Protein AF-A0A950F8H6-F1 (afdb_monomer)

Sequence (104 aa):
LALIARLRLARVEIAEGKPDAALATLGNAPPGAFAGRFSEVRGDAYYAKGDRAAALREYRSAQAAGADPDSQLLTLKIADLAADASAGAAAAPAAPAAAAKSGG

Mean predicted aligned error: 9.45 Å

Solvent-accessible surface area (backbone atoms only — not comparable to full-atom values): 5939 Å² total; per-residue (Å²): 113,71,68,60,52,36,55,54,48,23,53,50,29,38,75,72,73,33,27,69,58,18,46,62,61,53,56,95,72,58,84,68,98,48,36,8,60,52,24,38,55,46,10,53,20,28,44,75,72,66,37,52,69,58,12,41,53,26,35,52,49,8,59,75,54,64,44,68,93,59,48,63,61,53,48,49,56,41,51,54,45,50,50,53,54,51,53,57,64,71,64,64,79,92,77,89,87,79,91,87,83,85,87,135

pLDDT: mean 82.75, std 18.36, range [40.0, 98.25]

Secondary structure (DSSP, 8-state):
-HHHHHHHHHHHHHHTT-HHHHHHHH-S---STTHHHHHHHHHHHHHHTT-HHHHHHHHHHHHHTT--STHHHHHHHHHHHHHHHHHHHHTS------------

Foldseek 3Di:
DLLVVLLVVLVVCLVVLNLVVSCVSLDDDDDDPCQLSSLQSNLSSCVSVVNLVSSLVSLVSSVVSPHPDCVVVSVVSNVVSVVVVVVVVVPDDDDDDDDDDDDD

Structure (mmCIF, N/CA/C/O backbone):
data_AF-A0A950F8H6-F1
#
_entry.id   AF-A0A950F8H6-F1
#
loop_
_atom_site.group_PDB
_atom_site.id
_atom_site.type_symbol
_atom_site.label_atom_id
_atom_site.label_alt_id
_atom_site.label_comp_id
_atom_site.label_asym_id
_atom_site.label_entity_id
_atom_site.label_seq_id
_atom_site.pdbx_PDB_ins_code
_atom_site.Cartn_x
_atom_site.Cartn_y
_atom_site.Cartn_z
_atom_site.occupancy
_atom_site.B_iso_or_equiv
_atom_site.auth_seq_id
_atom_site.auth_comp_id
_atom_site.auth_asym_id
_atom_site.auth_atom_id
_atom_site.pdbx_PDB_model_num
ATOM 1 N N . LEU A 1 1 ? 15.768 -6.313 -12.925 1.00 63.62 1 LEU A N 1
ATOM 2 C CA . LEU A 1 1 ? 15.343 -4.902 -13.129 1.00 63.62 1 LEU A CA 1
ATOM 3 C C . LEU A 1 1 ? 13.819 -4.734 -13.225 1.00 63.62 1 LEU A C 1
ATOM 5 O O . LEU A 1 1 ? 13.302 -3.831 -12.580 1.00 63.62 1 LEU A O 1
ATOM 9 N N . ALA A 1 2 ? 13.086 -5.612 -13.925 1.00 84.56 2 ALA A N 1
ATOM 10 C CA . ALA A 1 2 ? 11.628 -5.493 -14.106 1.00 84.56 2 ALA A CA 1
ATOM 11 C C . ALA A 1 2 ? 10.798 -5.352 -12.805 1.00 84.56 2 ALA A C 1
ATOM 13 O O . ALA A 1 2 ? 9.845 -4.583 -12.774 1.00 84.56 2 ALA A O 1
ATOM 14 N N . LEU A 1 3 ? 11.171 -6.028 -11.711 1.00 88.94 3 LEU A N 1
ATOM 15 C CA . LEU A 1 3 ? 10.428 -5.963 -10.439 1.00 88.94 3 LEU A CA 1
ATOM 16 C C . LEU A 1 3 ? 10.513 -4.592 -9.747 1.00 88.94 3 LEU A C 1
ATOM 18 O O . LEU A 1 3 ? 9.526 -4.115 -9.197 1.00 88.94 3 LEU A O 1
ATOM 22 N N . ILE A 1 4 ? 11.672 -3.929 -9.813 1.00 89.44 4 ILE A N 1
ATOM 23 C CA . ILE A 1 4 ? 11.849 -2.577 -9.257 1.00 89.44 4 ILE A CA 1
ATOM 24 C C . ILE A 1 4 ? 11.055 -1.563 -10.084 1.00 89.44 4 ILE A C 1
ATOM 26 O O . ILE A 1 4 ? 10.437 -0.665 -9.519 1.00 89.44 4 ILE A O 1
ATOM 30 N N . ALA A 1 5 ? 11.046 -1.719 -11.412 1.00 92.56 5 ALA A N 1
ATOM 31 C CA . ALA A 1 5 ? 10.252 -0.871 -12.296 1.00 92.56 5 ALA A CA 1
ATOM 32 C C . ALA A 1 5 ? 8.751 -0.984 -11.985 1.00 92.56 5 ALA A C 1
ATOM 34 O O . ALA A 1 5 ? 8.091 0.041 -11.858 1.00 92.56 5 ALA A O 1
ATOM 35 N N . ARG A 1 6 ? 8.238 -2.202 -11.755 1.00 92.81 6 ARG A N 1
ATOM 36 C CA . ARG A 1 6 ? 6.842 -2.424 -11.336 1.00 92.81 6 ARG A CA 1
ATOM 37 C C . ARG A 1 6 ? 6.512 -1.766 -9.997 1.00 92.81 6 ARG A C 1
ATOM 39 O O . ARG A 1 6 ? 5.498 -1.091 -9.905 1.00 92.81 6 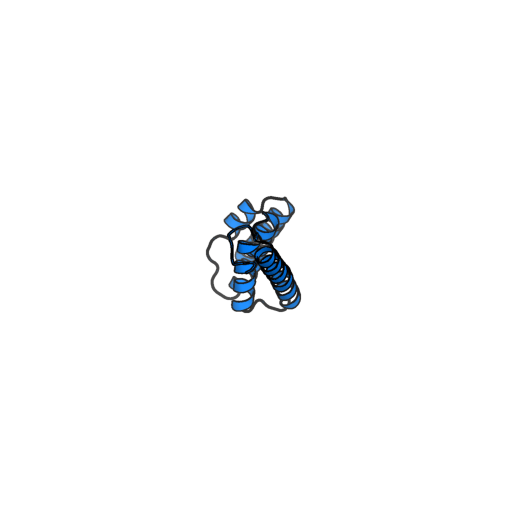ARG A O 1
ATOM 46 N N . LEU A 1 7 ? 7.379 -1.893 -8.986 1.00 93.38 7 LEU A N 1
ATOM 47 C CA . LEU A 1 7 ? 7.182 -1.218 -7.693 1.00 93.38 7 LEU A CA 1
ATOM 48 C C . LEU A 1 7 ? 7.114 0.304 -7.835 1.00 93.38 7 LEU A C 1
ATOM 50 O O . LEU A 1 7 ? 6.277 0.953 -7.215 1.00 93.38 7 LEU A O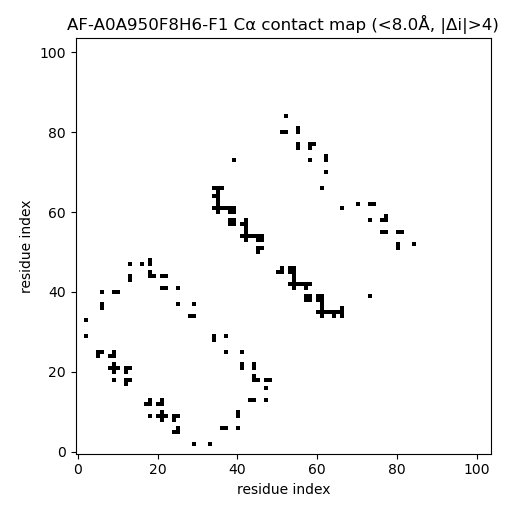 1
ATOM 54 N N . ARG A 1 8 ? 8.013 0.882 -8.638 1.00 95.06 8 ARG A N 1
ATOM 55 C CA . ARG A 1 8 ? 8.041 2.329 -8.874 1.00 95.06 8 ARG A CA 1
ATOM 56 C C . ARG A 1 8 ? 6.805 2.792 -9.637 1.00 95.06 8 ARG A C 1
ATOM 58 O O . ARG A 1 8 ? 6.218 3.788 -9.237 1.00 95.06 8 ARG A O 1
ATOM 65 N N . LEU A 1 9 ? 6.398 2.055 -10.671 1.00 96.69 9 LEU A N 1
ATOM 66 C CA . LEU A 1 9 ? 5.185 2.350 -11.431 1.00 96.69 9 LEU A CA 1
ATOM 67 C C . LEU A 1 9 ? 3.945 2.310 -10.532 1.00 96.69 9 LEU A C 1
ATOM 69 O O . LEU A 1 9 ? 3.218 3.291 -10.485 1.00 96.69 9 LEU A O 1
ATOM 73 N N . ALA A 1 10 ? 3.779 1.258 -9.730 1.00 96.69 10 ALA A N 1
ATOM 74 C CA . ALA A 1 10 ? 2.651 1.143 -8.808 1.00 96.69 10 ALA A CA 1
ATOM 75 C C . ALA A 1 10 ? 2.585 2.303 -7.798 1.00 96.69 10 ALA A C 1
ATOM 77 O O . ALA A 1 10 ? 1.512 2.825 -7.517 1.00 96.69 10 ALA A O 1
ATOM 78 N N . ARG A 1 11 ? 3.731 2.766 -7.281 1.00 96.62 11 ARG A N 1
ATOM 79 C CA . ARG A 1 11 ? 3.779 3.944 -6.394 1.00 96.62 11 ARG A CA 1
ATOM 80 C C . ARG A 1 11 ? 3.372 5.236 -7.104 1.00 96.62 11 ARG A C 1
ATOM 82 O O . ARG A 1 11 ? 2.698 6.062 -6.496 1.00 96.62 11 ARG A O 1
ATOM 89 N N . VAL A 1 12 ? 3.758 5.407 -8.371 1.00 98.19 12 VAL A N 1
ATOM 90 C CA . VAL A 1 12 ? 3.313 6.544 -9.194 1.00 98.19 12 VAL A CA 1
ATOM 91 C C . VAL A 1 12 ? 1.808 6.463 -9.437 1.00 98.19 12 VAL A C 1
ATOM 93 O O . VAL A 1 12 ? 1.112 7.443 -9.214 1.00 98.19 12 VAL A O 1
ATOM 96 N N . GLU A 1 13 ? 1.288 5.291 -9.797 1.00 98.25 13 GLU A N 1
ATOM 97 C CA . GLU A 1 13 ? -0.148 5.076 -10.003 1.00 98.25 13 GLU A CA 1
ATOM 98 C C . GLU A 1 13 ? -0.958 5.396 -8.736 1.00 98.25 13 GLU A C 1
ATOM 100 O O . GLU A 1 13 ? -1.992 6.052 -8.825 1.00 98.25 13 GLU A O 1
ATOM 105 N N . ILE A 1 14 ? -0.468 5.032 -7.545 1.00 98.25 14 ILE A N 1
ATOM 106 C CA . ILE A 1 14 ? -1.089 5.429 -6.267 1.00 98.25 14 ILE A CA 1
ATOM 107 C C . ILE A 1 14 ? -1.087 6.954 -6.103 1.00 98.25 14 ILE A C 1
ATOM 109 O O . ILE A 1 14 ? -2.124 7.529 -5.774 1.00 98.25 14 ILE A O 1
ATOM 113 N N . ALA A 1 15 ? 0.047 7.616 -6.350 1.00 97.25 15 ALA A N 1
ATOM 114 C CA . ALA A 1 15 ? 0.163 9.071 -6.236 1.00 97.25 15 ALA A CA 1
ATOM 115 C C . ALA A 1 15 ? -0.730 9.825 -7.242 1.00 97.25 15 ALA A C 1
ATOM 117 O O . ALA A 1 15 ? -1.199 10.921 -6.949 1.00 97.25 15 ALA A O 1
ATOM 118 N N . GLU A 1 16 ? -1.012 9.223 -8.399 1.00 98.00 16 GLU A N 1
ATOM 119 C CA . GLU A 1 16 ? -1.962 9.728 -9.398 1.00 98.00 16 GLU A CA 1
ATOM 120 C C . GLU A 1 16 ? -3.436 9.449 -9.050 1.00 98.00 16 GLU A C 1
ATOM 122 O O . GLU A 1 16 ? -4.325 9.773 -9.838 1.00 98.00 16 GLU A O 1
ATOM 127 N N . GLY A 1 17 ? -3.723 8.822 -7.904 1.00 97.44 17 GLY A N 1
ATOM 128 C CA . GLY A 1 17 ? -5.084 8.448 -7.516 1.00 97.44 17 GLY A CA 1
ATOM 129 C C . GLY A 1 17 ? -5.633 7.241 -8.284 1.00 97.44 17 GLY A C 1
ATOM 130 O O . GLY A 1 17 ? -6.847 7.085 -8.393 1.00 97.44 17 GLY A O 1
ATOM 131 N N . LYS A 1 18 ? -4.756 6.371 -8.807 1.00 98.19 18 LYS A N 1
ATOM 132 C CA . LYS A 1 18 ? -5.090 5.153 -9.570 1.00 98.19 18 LYS A CA 1
ATOM 133 C C . LYS A 1 18 ? -4.688 3.870 -8.818 1.00 98.19 18 LYS A C 1
ATOM 135 O O . LYS A 1 18 ? -3.922 3.056 -9.340 1.00 98.19 18 LYS A O 1
ATOM 140 N N . PRO A 1 19 ? -5.195 3.628 -7.598 1.00 97.44 19 PRO A N 1
ATOM 141 C CA . PRO A 1 19 ? -4.787 2.469 -6.806 1.00 97.44 19 PRO A CA 1
ATOM 142 C C . PRO A 1 19 ? -5.180 1.121 -7.434 1.00 97.44 19 PRO A C 1
ATOM 144 O O . PRO A 1 19 ? -4.471 0.138 -7.249 1.00 97.44 19 PRO A O 1
ATOM 147 N N . ASP A 1 20 ? -6.260 1.053 -8.218 1.00 97.44 20 ASP A N 1
ATOM 148 C CA . ASP A 1 20 ? -6.628 -0.174 -8.940 1.00 97.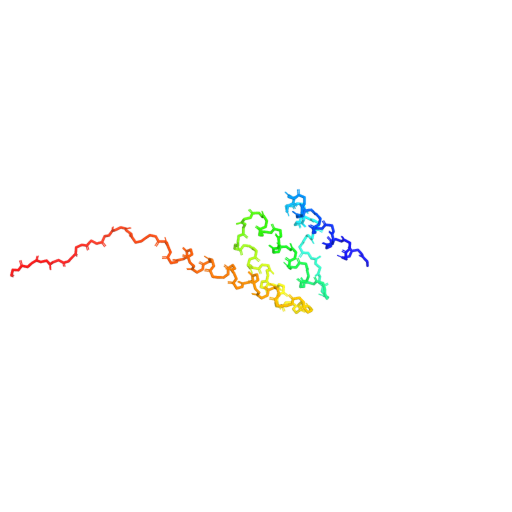44 20 ASP A CA 1
ATOM 149 C C . ASP A 1 20 ? -5.623 -0.531 -10.042 1.00 97.44 20 ASP A C 1
ATOM 151 O O . ASP A 1 20 ? -5.289 -1.704 -10.220 1.00 97.44 20 ASP A O 1
ATOM 155 N N . ALA A 1 21 ? -5.084 0.479 -10.735 1.00 97.25 21 ALA A N 1
ATOM 156 C CA . ALA A 1 21 ? -4.005 0.283 -11.700 1.00 97.25 21 ALA A CA 1
ATOM 157 C C . ALA A 1 21 ? -2.735 -0.210 -10.994 1.00 97.25 21 ALA A C 1
ATOM 159 O O . ALA A 1 21 ? -2.146 -1.196 -11.428 1.00 97.25 21 ALA A O 1
ATOM 160 N N . ALA A 1 22 ? -2.401 0.372 -9.836 1.00 97.12 22 ALA A N 1
ATOM 161 C CA . ALA A 1 22 ? -1.278 -0.077 -9.014 1.00 97.12 22 ALA A CA 1
ATOM 162 C C . ALA A 1 22 ? -1.397 -1.554 -8.607 1.00 97.12 22 ALA A C 1
ATOM 164 O O . ALA A 1 22 ? -0.435 -2.317 -8.724 1.00 97.12 22 ALA A O 1
ATOM 165 N N . LEU A 1 23 ? -2.585 -1.991 -8.175 1.00 96.25 23 LEU A N 1
ATOM 166 C CA . LEU A 1 23 ? -2.842 -3.395 -7.840 1.00 96.25 23 LEU A CA 1
ATOM 167 C C . LEU A 1 23 ? -2.677 -4.311 -9.063 1.00 96.25 23 LEU A C 1
ATOM 169 O O . LEU A 1 23 ? -2.061 -5.373 -8.948 1.00 96.25 23 LEU A O 1
ATOM 173 N N . ALA A 1 24 ? -3.162 -3.892 -10.235 1.00 96.06 24 ALA A N 1
ATOM 174 C CA . ALA A 1 24 ? -2.990 -4.637 -11.482 1.00 96.06 24 ALA A CA 1
ATOM 175 C C . ALA A 1 24 ? -1.513 -4.723 -11.915 1.00 96.06 24 ALA A C 1
ATOM 177 O O . ALA A 1 24 ? -1.045 -5.798 -12.296 1.00 96.06 24 ALA A O 1
ATOM 178 N N . THR A 1 25 ? -0.760 -3.626 -11.791 1.00 94.19 25 THR A N 1
ATOM 179 C CA . THR A 1 25 ? 0.680 -3.543 -12.081 1.00 94.19 25 THR A CA 1
ATOM 180 C C . THR A 1 25 ? 1.504 -4.484 -11.199 1.00 94.19 25 THR A C 1
ATOM 182 O O . THR A 1 25 ? 2.475 -5.094 -11.666 1.00 94.19 25 THR A O 1
ATOM 185 N N . LEU A 1 26 ? 1.135 -4.618 -9.921 1.00 92.31 26 LEU A N 1
ATOM 186 C CA . LEU A 1 26 ? 1.816 -5.505 -8.974 1.00 92.31 26 LEU A CA 1
ATOM 187 C C . LEU A 1 26 ? 1.409 -6.974 -9.148 1.00 92.31 26 LEU A C 1
ATOM 189 O O . LEU A 1 26 ? 2.260 -7.858 -9.017 1.00 92.31 26 LEU A O 1
ATOM 193 N N . GLY A 1 27 ? 0.139 -7.231 -9.466 1.00 87.56 27 GLY A N 1
ATOM 194 C CA . GLY A 1 27 ? -0.415 -8.572 -9.628 1.00 87.56 27 GLY A CA 1
ATOM 195 C C . GLY A 1 27 ? -0.301 -9.451 -8.372 1.00 87.56 27 GLY A C 1
ATOM 196 O O . GLY A 1 27 ? -0.009 -8.998 -7.260 1.00 87.56 27 GLY A O 1
ATOM 197 N N . ASN A 1 28 ? -0.533 -10.755 -8.553 1.00 75.69 28 ASN A N 1
ATOM 198 C CA . ASN A 1 28 ? -0.581 -11.716 -7.444 1.00 75.69 28 ASN A CA 1
ATOM 199 C C . ASN A 1 28 ? 0.785 -12.313 -7.055 1.00 75.69 28 ASN A C 1
ATOM 201 O O . ASN A 1 28 ? 0.892 -12.856 -5.958 1.00 75.69 28 ASN A O 1
ATOM 205 N N . ALA A 1 29 ? 1.826 -12.217 -7.893 1.00 63.66 29 ALA A N 1
ATOM 206 C CA . ALA A 1 29 ? 3.098 -12.900 -7.635 1.00 63.66 29 ALA A CA 1
ATOM 207 C C . ALA A 1 29 ? 4.341 -12.042 -7.917 1.00 63.66 29 ALA A C 1
ATOM 209 O O . ALA A 1 29 ? 4.659 -11.732 -9.069 1.00 63.66 29 ALA A O 1
ATOM 210 N N . PRO A 1 30 ? 5.127 -11.789 -6.862 1.00 62.78 30 PRO A N 1
ATOM 211 C CA . PRO A 1 30 ? 6.567 -12.006 -6.958 1.00 62.78 30 PRO A CA 1
ATOM 212 C C . PRO A 1 30 ? 7.098 -12.779 -5.743 1.00 62.78 30 PRO A C 1
ATOM 214 O O . PRO A 1 30 ? 7.135 -12.248 -4.631 1.00 62.78 30 PRO A O 1
ATOM 217 N N . PRO A 1 31 ? 7.558 -14.021 -5.939 1.00 68.81 31 PRO A N 1
ATOM 218 C CA . PRO A 1 31 ? 8.286 -14.748 -4.910 1.00 68.81 31 PRO A CA 1
ATOM 219 C C . PRO A 1 31 ? 9.744 -14.264 -4.792 1.00 68.81 31 PRO A C 1
ATOM 221 O O . PRO A 1 31 ? 10.304 -13.659 -5.711 1.00 68.81 31 PRO A O 1
ATOM 224 N N . GLY A 1 32 ? 10.364 -14.553 -3.644 1.00 80.69 32 GLY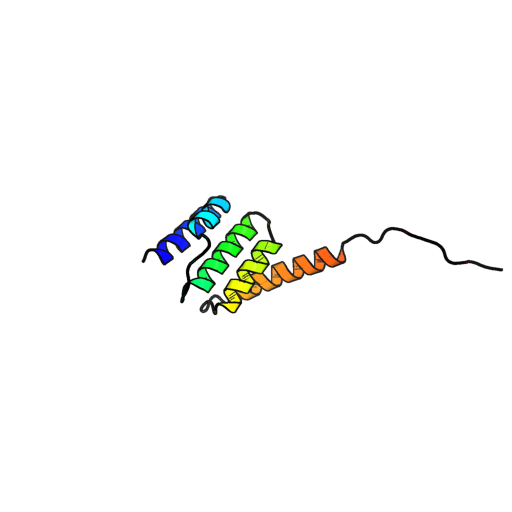 A N 1
ATOM 225 C CA . GLY A 1 32 ? 11.749 -14.199 -3.314 1.00 80.69 32 GLY A CA 1
ATOM 226 C C . GLY A 1 32 ? 11.871 -12.891 -2.525 1.00 80.69 32 GLY A C 1
ATOM 227 O O . GLY A 1 32 ? 10.935 -12.462 -1.856 1.00 80.69 32 GLY A O 1
ATOM 228 N N . ALA A 1 33 ? 13.022 -12.223 -2.630 1.00 84.62 33 ALA A N 1
ATOM 229 C CA . ALA A 1 33 ? 13.368 -11.038 -1.828 1.00 84.62 33 ALA A CA 1
ATOM 230 C C . ALA A 1 33 ? 12.456 -9.802 -2.031 1.00 84.62 33 ALA A C 1
ATOM 232 O O . ALA A 1 33 ? 12.602 -8.800 -1.337 1.00 84.62 33 ALA A O 1
ATOM 233 N N . PHE A 1 34 ? 11.527 -9.836 -2.994 1.00 87.88 34 PHE A N 1
ATOM 234 C CA . PHE A 1 34 ? 10.606 -8.731 -3.287 1.00 87.88 34 PHE A CA 1
ATOM 235 C C . PHE A 1 34 ? 9.214 -8.895 -2.672 1.00 87.88 34 PHE A C 1
ATOM 237 O O . PHE A 1 34 ? 8.449 -7.932 -2.709 1.00 87.88 34 PHE A O 1
ATOM 244 N N . ALA A 1 35 ? 8.893 -10.057 -2.092 1.00 88.44 35 ALA A N 1
ATOM 245 C CA . ALA A 1 35 ? 7.563 -10.337 -1.553 1.00 88.44 35 ALA A CA 1
ATOM 246 C C . ALA A 1 35 ? 7.110 -9.263 -0.549 1.00 88.44 35 ALA A C 1
ATOM 248 O O . ALA A 1 35 ? 6.029 -8.699 -0.702 1.00 88.44 35 ALA A O 1
ATOM 249 N N . GLY A 1 36 ? 7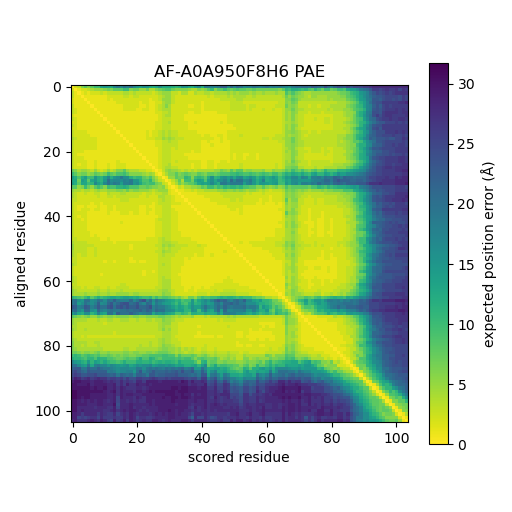.981 -8.891 0.397 1.00 90.50 36 GLY A N 1
ATOM 250 C CA . GLY A 1 36 ? 7.673 -7.862 1.392 1.00 90.50 36 GLY A CA 1
ATOM 251 C C . GLY A 1 36 ? 7.370 -6.492 0.782 1.00 90.50 36 GLY A C 1
ATOM 252 O O . GLY A 1 36 ? 6.350 -5.880 1.086 1.00 90.50 36 GLY A O 1
ATOM 253 N N . ARG A 1 37 ? 8.205 -6.046 -0.164 1.00 90.88 37 ARG A N 1
ATOM 254 C CA . ARG A 1 37 ? 8.038 -4.747 -0.837 1.00 90.88 37 ARG A CA 1
ATOM 255 C C . ARG A 1 37 ? 6.775 -4.686 -1.693 1.00 90.88 37 ARG A C 1
ATOM 257 O O . ARG A 1 37 ? 6.161 -3.631 -1.788 1.00 90.88 37 ARG A O 1
ATOM 264 N N . PHE A 1 38 ? 6.390 -5.790 -2.332 1.00 93.50 38 PHE A N 1
ATOM 265 C CA . PHE A 1 38 ? 5.146 -5.842 -3.103 1.00 93.50 38 PHE A CA 1
ATOM 266 C C . PHE A 1 38 ? 3.925 -5.790 -2.195 1.00 93.50 38 PHE A C 1
ATOM 268 O O . PHE A 1 38 ? 3.017 -5.010 -2.469 1.00 93.50 38 PHE A O 1
ATOM 275 N N . SER A 1 39 ? 3.920 -6.561 -1.108 1.00 93.31 39 SER A N 1
ATOM 276 C CA . SER A 1 39 ? 2.834 -6.510 -0.130 1.00 93.31 39 SER A CA 1
ATOM 277 C C . SER A 1 39 ? 2.701 -5.118 0.495 1.00 93.31 39 SER A C 1
ATOM 279 O O . SER A 1 39 ? 1.588 -4.631 0.644 1.00 93.31 39 SER A O 1
ATOM 281 N N . GLU A 1 40 ? 3.803 -4.414 0.771 1.00 93.62 40 GLU A N 1
ATOM 282 C CA . GLU A 1 40 ? 3.717 -3.045 1.290 1.00 93.62 40 GLU A CA 1
ATOM 283 C C . GLU A 1 40 ? 3.018 -2.099 0.303 1.00 93.62 40 GLU A C 1
ATOM 285 O O . GLU A 1 40 ? 2.058 -1.430 0.674 1.00 93.62 40 GLU A O 1
ATOM 290 N N . VAL A 1 41 ? 3.426 -2.090 -0.971 1.00 95.06 41 VAL A N 1
ATOM 291 C CA . VAL A 1 41 ? 2.812 -1.194 -1.968 1.00 95.06 41 VAL A CA 1
ATOM 292 C C . VAL A 1 41 ? 1.362 -1.593 -2.277 1.00 95.06 41 VAL A C 1
ATOM 294 O O . VAL A 1 41 ? 0.532 -0.724 -2.536 1.00 95.06 41 VAL A O 1
ATOM 297 N N . ARG A 1 42 ? 1.003 -2.885 -2.194 1.00 95.75 42 ARG A N 1
ATOM 298 C CA . ARG A 1 42 ? -0.412 -3.299 -2.245 1.00 95.75 42 ARG A CA 1
ATOM 299 C C . ARG A 1 42 ? -1.197 -2.741 -1.061 1.00 95.75 42 ARG A C 1
ATOM 301 O O . ARG A 1 42 ? -2.314 -2.270 -1.253 1.00 95.75 42 ARG A O 1
ATOM 308 N N . GLY A 1 43 ? -0.614 -2.757 0.136 1.00 95.75 43 GLY A N 1
ATOM 309 C CA . GLY A 1 43 ? -1.203 -2.126 1.314 1.00 95.75 43 GLY A CA 1
ATOM 310 C C . GLY A 1 43 ? -1.430 -0.627 1.117 1.00 95.75 43 GLY A C 1
ATOM 311 O O . GLY A 1 43 ? -2.529 -0.148 1.392 1.00 95.75 43 GLY A O 1
ATOM 312 N N . ASP A 1 44 ? -0.453 0.084 0.542 1.00 97.06 44 ASP A N 1
ATOM 313 C CA . ASP A 1 44 ? -0.571 1.512 0.215 1.00 97.06 44 ASP A CA 1
ATOM 314 C C . ASP A 1 44 ? -1.716 1.768 -0.785 1.00 97.06 44 ASP A C 1
ATOM 316 O O . ASP A 1 44 ? -2.503 2.701 -0.615 1.00 97.06 44 ASP A O 1
ATOM 320 N N . ALA A 1 45 ? -1.866 0.907 -1.799 1.00 97.88 45 ALA A N 1
ATOM 321 C CA . ALA A 1 45 ? -2.954 1.002 -2.769 1.00 97.88 45 ALA A CA 1
ATOM 322 C C . ALA A 1 45 ? -4.331 0.781 -2.122 1.00 97.88 45 ALA A C 1
ATOM 324 O O . ALA A 1 45 ? -5.248 1.573 -2.340 1.00 97.88 45 ALA A O 1
ATOM 325 N N . TYR A 1 46 ? -4.490 -0.252 -1.288 1.00 97.94 46 TYR A N 1
ATOM 326 C CA . TYR A 1 46 ? -5.742 -0.472 -0.554 1.00 97.94 46 TYR A CA 1
ATOM 327 C C . TYR A 1 46 ? -6.044 0.663 0.426 1.00 97.94 46 TYR A C 1
ATOM 329 O O . TYR A 1 46 ? -7.194 1.088 0.537 1.00 97.94 46 TYR A O 1
ATOM 337 N N . TYR A 1 47 ? -5.016 1.213 1.077 1.00 97.25 47 TYR A N 1
ATOM 338 C CA . TYR A 1 47 ? -5.165 2.373 1.945 1.00 97.25 47 TYR A CA 1
ATOM 339 C C . TYR A 1 47 ? -5.691 3.581 1.159 1.00 97.25 47 TYR A C 1
ATOM 341 O O . TYR A 1 47 ? -6.636 4.226 1.609 1.00 97.25 47 TYR A O 1
ATOM 349 N N . ALA A 1 48 ? -5.145 3.850 -0.030 1.00 97.00 48 ALA A N 1
ATOM 350 C CA . ALA A 1 48 ? -5.611 4.922 -0.911 1.00 97.00 48 ALA A CA 1
ATOM 351 C C . ALA A 1 48 ? -7.054 4.713 -1.413 1.00 97.00 48 ALA A C 1
ATOM 353 O O . ALA A 1 48 ? -7.769 5.686 -1.633 1.00 97.00 48 ALA A O 1
ATOM 354 N N . LYS A 1 49 ? -7.516 3.459 -1.532 1.00 95.75 49 LYS A N 1
ATOM 355 C CA . LYS A 1 49 ? -8.925 3.125 -1.826 1.00 95.75 49 LYS A CA 1
ATOM 356 C C . LYS A 1 49 ? -9.873 3.317 -0.639 1.00 95.75 49 LYS A C 1
ATOM 358 O O . LYS A 1 49 ? -11.082 3.213 -0.816 1.00 95.75 49 LYS A O 1
ATOM 363 N N . GLY A 1 50 ? -9.344 3.531 0.565 1.00 94.56 50 GLY A N 1
ATOM 364 C CA . GLY A 1 50 ? -10.122 3.527 1.805 1.00 94.56 50 GLY A CA 1
ATOM 365 C C . GLY A 1 50 ? -10.410 2.128 2.361 1.00 94.56 50 GLY A C 1
ATOM 366 O O . GLY A 1 50 ? -11.057 2.012 3.400 1.00 94.56 50 GLY A O 1
ATOM 367 N N . ASP A 1 51 ? -9.894 1.062 1.739 1.00 96.31 51 ASP A N 1
ATOM 368 C CA . ASP A 1 51 ? -10.034 -0.306 2.244 1.00 96.31 51 ASP A CA 1
ATOM 369 C C . ASP A 1 51 ? -8.983 -0.582 3.328 1.00 96.31 51 ASP A C 1
ATOM 371 O O . ASP A 1 51 ? -7.914 -1.160 3.100 1.00 96.31 51 ASP A O 1
ATOM 375 N N . ARG A 1 52 ? -9.291 -0.118 4.543 1.00 95.62 52 ARG A N 1
ATOM 376 C CA . ARG A 1 52 ? -8.413 -0.242 5.715 1.00 95.62 52 ARG A CA 1
ATOM 377 C C . ARG A 1 52 ? -8.126 -1.700 6.082 1.00 95.62 52 ARG A C 1
ATOM 379 O O . ARG A 1 52 ? -7.008 -2.025 6.480 1.00 95.62 52 ARG A O 1
ATOM 386 N N . ALA A 1 53 ? -9.106 -2.587 5.913 1.00 95.31 53 ALA A N 1
ATOM 387 C CA . ALA A 1 53 ? -8.969 -3.999 6.255 1.00 95.31 53 ALA A CA 1
ATOM 388 C C . ALA A 1 53 ? -8.030 -4.729 5.283 1.00 95.31 53 ALA A C 1
ATOM 390 O O . ALA A 1 53 ? -7.150 -5.483 5.716 1.00 95.31 53 ALA A O 1
ATOM 391 N N . ALA A 1 54 ? -8.172 -4.488 3.975 1.00 95.31 54 ALA A N 1
ATOM 392 C CA . ALA A 1 54 ? -7.258 -5.040 2.983 1.00 95.31 54 ALA A CA 1
ATOM 393 C C . ALA A 1 54 ? -5.846 -4.459 3.127 1.00 95.31 54 ALA A C 1
ATOM 395 O O . ALA A 1 54 ? -4.879 -5.220 3.074 1.00 95.31 54 ALA A O 1
ATOM 396 N N . ALA A 1 55 ? -5.724 -3.156 3.409 1.00 97.06 55 ALA A N 1
ATOM 397 C CA . ALA A 1 55 ? -4.437 -2.514 3.664 1.00 97.06 55 ALA A CA 1
ATOM 398 C C . ALA A 1 55 ? -3.689 -3.171 4.835 1.00 97.06 55 ALA A C 1
ATOM 400 O O . ALA A 1 55 ? -2.541 -3.590 4.687 1.00 97.06 55 ALA A O 1
ATOM 401 N N . LEU A 1 56 ? -4.366 -3.359 5.973 1.00 96.19 56 LEU A N 1
ATOM 402 C CA . LEU A 1 56 ? -3.789 -4.005 7.153 1.00 96.19 56 LEU A CA 1
ATOM 403 C C . LEU A 1 56 ? -3.325 -5.441 6.867 1.00 96.19 56 LEU A C 1
ATOM 405 O O . LEU A 1 56 ? -2.257 -5.854 7.326 1.00 96.19 56 LEU A O 1
ATOM 409 N N . ARG A 1 57 ? -4.108 -6.215 6.104 1.00 95.75 57 ARG A N 1
ATOM 410 C CA . ARG A 1 57 ? -3.728 -7.579 5.702 1.00 95.75 57 ARG A CA 1
ATOM 411 C C . ARG A 1 57 ? -2.445 -7.595 4.872 1.00 95.75 57 ARG A C 1
ATOM 413 O O . ARG A 1 57 ? -1.560 -8.405 5.149 1.00 95.75 57 ARG A O 1
ATOM 420 N N . GLU A 1 58 ? -2.335 -6.715 3.883 1.00 95.00 58 GLU A N 1
ATOM 421 C CA . GLU A 1 58 ? -1.153 -6.641 3.022 1.00 95.00 58 GLU A CA 1
ATOM 422 C C . GLU A 1 58 ? 0.083 -6.147 3.787 1.00 95.00 58 GLU A C 1
ATOM 424 O O . GLU A 1 58 ? 1.152 -6.740 3.660 1.00 95.00 58 GLU A O 1
ATOM 429 N N . TYR A 1 59 ? -0.049 -5.163 4.681 1.00 95.06 59 TYR A N 1
ATOM 430 C CA . TYR A 1 59 ? 1.075 -4.735 5.521 1.00 95.06 59 TYR A CA 1
ATOM 431 C C . TYR A 1 59 ? 1.572 -5.842 6.461 1.00 95.06 59 TYR A C 1
ATOM 433 O O . TYR A 1 59 ? 2.778 -6.027 6.617 1.00 95.06 59 TYR A O 1
ATOM 441 N N . ARG A 1 60 ? 0.672 -6.649 7.038 1.00 93.69 60 ARG A N 1
ATOM 442 C CA . ARG A 1 60 ? 1.071 -7.832 7.825 1.00 93.69 60 ARG A CA 1
ATOM 443 C C . ARG A 1 60 ? 1.782 -8.877 6.968 1.00 93.69 60 ARG A C 1
ATOM 445 O O . ARG A 1 60 ? 2.760 -9.469 7.418 1.00 93.69 60 ARG A O 1
ATOM 452 N N . SER A 1 61 ? 1.337 -9.077 5.725 1.00 91.94 61 SER A N 1
ATOM 453 C CA . SER A 1 61 ? 2.050 -9.925 4.762 1.00 91.94 61 SER A CA 1
ATOM 454 C C . SER A 1 61 ? 3.449 -9.378 4.459 1.00 91.94 61 SER A C 1
ATOM 456 O O . SER A 1 61 ? 4.401 -10.156 4.402 1.00 91.94 61 SER A O 1
ATOM 458 N N . ALA A 1 62 ? 3.593 -8.056 4.332 1.00 91.75 62 ALA A N 1
ATOM 459 C CA . ALA A 1 62 ? 4.883 -7.407 4.122 1.00 91.75 62 ALA A CA 1
ATOM 460 C C . ALA A 1 62 ? 5.845 -7.629 5.299 1.00 91.75 62 ALA A C 1
ATOM 462 O O . ALA A 1 62 ? 7.011 -7.967 5.089 1.00 91.75 62 ALA A O 1
ATOM 463 N N . GLN A 1 63 ? 5.335 -7.505 6.529 1.00 90.62 63 GLN A N 1
ATOM 464 C CA . GLN A 1 63 ? 6.097 -7.726 7.758 1.00 90.62 63 GLN A CA 1
ATOM 465 C C . GLN A 1 63 ? 6.549 -9.187 7.880 1.00 90.62 63 GLN A C 1
ATOM 467 O O . GLN A 1 63 ? 7.718 -9.450 8.153 1.00 90.62 63 GLN A O 1
ATOM 472 N N . ALA A 1 64 ? 5.651 -10.142 7.616 1.00 89.44 64 ALA A N 1
ATOM 473 C CA . ALA A 1 64 ? 5.960 -11.571 7.666 1.00 89.44 64 ALA A CA 1
ATOM 474 C C . ALA A 1 64 ? 6.996 -12.003 6.613 1.00 89.44 64 ALA A C 1
ATOM 476 O O . ALA A 1 64 ? 7.756 -12.941 6.841 1.00 89.44 64 ALA A O 1
ATOM 477 N N . ALA A 1 65 ? 7.050 -11.315 5.470 1.00 87.19 65 ALA A N 1
ATOM 478 C CA . ALA A 1 65 ? 8.013 -11.582 4.406 1.00 87.19 65 ALA A CA 1
ATOM 479 C C . ALA A 1 65 ? 9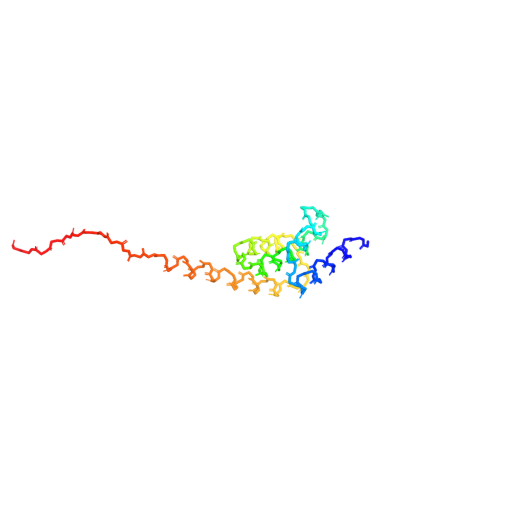.416 -10.995 4.668 1.00 87.19 65 ALA A C 1
ATOM 481 O O . ALA A 1 65 ? 10.287 -11.126 3.808 1.00 87.19 65 ALA A O 1
ATOM 482 N N . GLY A 1 66 ? 9.644 -10.351 5.820 1.00 73.94 66 GLY A N 1
ATOM 483 C CA . GLY A 1 66 ? 10.957 -9.836 6.208 1.00 73.94 66 GLY A CA 1
ATOM 484 C C . GLY A 1 66 ? 11.416 -8.638 5.376 1.00 73.94 66 GLY A C 1
ATOM 485 O O . GLY A 1 66 ? 12.578 -8.580 4.983 1.00 73.94 66 GLY A O 1
ATOM 486 N N . ALA A 1 67 ? 10.513 -7.702 5.063 1.00 62.28 67 ALA A N 1
ATOM 487 C CA . ALA A 1 67 ? 10.896 -6.461 4.391 1.00 62.28 67 ALA A CA 1
ATOM 488 C C . ALA A 1 67 ? 11.997 -5.703 5.184 1.00 62.28 67 ALA A C 1
ATOM 490 O O . ALA A 1 67 ? 11.823 -5.393 6.360 1.00 62.28 67 ALA A O 1
ATOM 491 N N . ASP A 1 68 ? 13.124 -5.451 4.504 1.00 66.12 68 ASP A N 1
ATOM 492 C CA . ASP A 1 68 ? 14.334 -4.677 4.881 1.00 66.12 68 ASP A CA 1
ATOM 493 C C . ASP A 1 68 ? 14.007 -3.217 5.370 1.00 66.12 68 ASP A C 1
ATOM 495 O O . ASP A 1 68 ? 12.863 -2.795 5.212 1.00 66.12 68 ASP A O 1
ATOM 499 N N . PRO A 1 69 ? 14.959 -2.415 5.918 1.00 51.62 69 PRO A N 1
ATOM 500 C CA . PRO A 1 69 ? 14.915 -1.459 7.061 1.00 51.62 69 PRO A CA 1
ATOM 501 C C . PRO A 1 69 ? 13.823 -0.377 7.182 1.00 51.62 69 PRO A C 1
ATOM 503 O O . PRO A 1 69 ? 13.820 0.344 8.178 1.00 51.62 69 PRO A O 1
ATOM 506 N N . ASP A 1 70 ? 12.853 -0.292 6.278 1.00 57.03 70 ASP A N 1
ATOM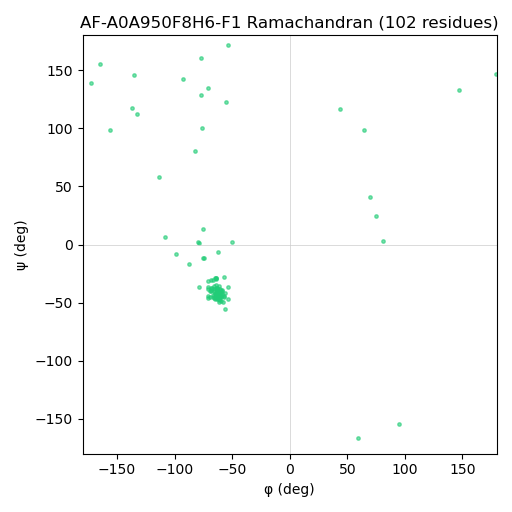 507 C CA . ASP A 1 70 ? 11.635 0.527 6.434 1.00 57.03 70 ASP A CA 1
ATOM 508 C C . ASP A 1 70 ? 10.616 -0.104 7.417 1.00 57.03 70 ASP A C 1
ATOM 510 O O . ASP A 1 70 ? 9.456 0.310 7.518 1.00 57.03 70 ASP A O 1
ATOM 514 N N . SER A 1 71 ? 11.053 -1.105 8.192 1.00 71.75 71 SER A N 1
ATOM 515 C CA . SER A 1 71 ? 10.234 -1.878 9.130 1.00 71.75 71 SER A CA 1
ATOM 516 C C . SER A 1 71 ? 9.536 -1.013 10.182 1.00 71.75 71 SER A C 1
ATOM 518 O O . SER A 1 71 ? 8.447 -1.373 10.633 1.00 71.75 71 SER A O 1
ATOM 520 N N . GLN A 1 72 ? 10.105 0.140 10.550 1.00 86.88 72 GLN A N 1
ATOM 521 C CA . GLN A 1 72 ? 9.483 1.048 11.512 1.00 86.88 72 GLN A CA 1
ATOM 522 C C . GLN A 1 72 ? 8.258 1.750 10.920 1.00 86.88 72 GLN A C 1
ATOM 524 O O . GLN A 1 72 ? 7.206 1.754 11.557 1.00 86.88 72 GLN A O 1
ATOM 529 N N . LEU A 1 73 ? 8.347 2.278 9.694 1.00 90.00 73 LEU A N 1
ATOM 530 C CA . LEU A 1 73 ? 7.196 2.894 9.029 1.00 90.00 73 LEU A CA 1
ATOM 531 C C . LEU A 1 73 ? 6.103 1.854 8.766 1.00 90.00 73 LEU A C 1
ATOM 533 O O . LEU A 1 73 ? 4.931 2.114 9.029 1.00 90.00 73 LEU A O 1
ATOM 537 N N . LEU A 1 74 ? 6.488 0.656 8.320 1.00 91.62 74 LEU A N 1
ATOM 538 C CA . LEU A 1 74 ? 5.553 -0.454 8.152 1.00 91.62 74 LEU A CA 1
ATOM 539 C C . LEU A 1 74 ? 4.857 -0.819 9.474 1.00 91.62 74 LEU A C 1
ATOM 541 O O . LEU A 1 74 ? 3.645 -1.021 9.501 1.00 91.62 7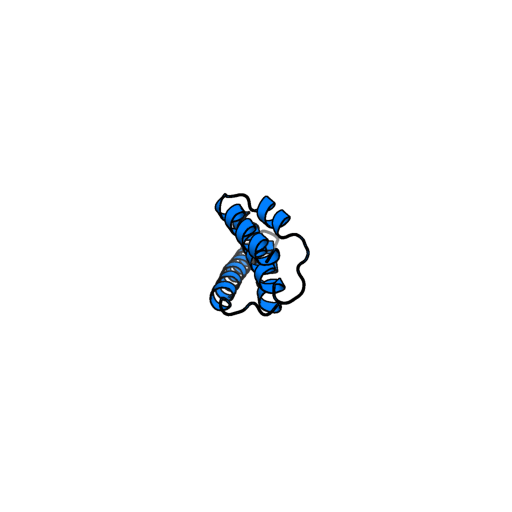4 LEU A O 1
ATOM 545 N N . THR A 1 75 ? 5.598 -0.851 10.583 1.00 92.06 75 THR A N 1
ATOM 546 C CA . THR A 1 75 ? 5.037 -1.115 11.918 1.00 92.06 75 THR A CA 1
ATOM 547 C C . THR A 1 75 ? 4.053 -0.025 12.340 1.00 92.06 75 THR A C 1
ATOM 549 O O . THR A 1 75 ? 2.990 -0.349 12.865 1.00 92.06 75 THR A O 1
ATOM 552 N N . LEU A 1 76 ? 4.354 1.247 12.062 1.00 93.56 76 LEU A N 1
ATOM 553 C CA . LEU A 1 76 ? 3.444 2.362 12.339 1.00 93.56 76 LEU A CA 1
ATOM 554 C C . LEU A 1 76 ? 2.153 2.263 11.515 1.00 93.56 76 LEU A C 1
ATOM 556 O O . LEU A 1 76 ? 1.073 2.363 12.088 1.00 93.56 76 LEU A O 1
ATOM 560 N N . LYS A 1 77 ? 2.246 1.977 10.207 1.00 93.38 77 LYS A N 1
ATOM 561 C CA . LYS A 1 77 ? 1.074 1.740 9.339 1.00 93.38 77 LYS A CA 1
ATOM 562 C C . LYS A 1 77 ? 0.187 0.606 9.874 1.00 93.38 77 LYS A C 1
ATOM 564 O O . LYS A 1 77 ? -1.036 0.710 9.857 1.00 93.38 77 LYS A O 1
ATOM 569 N N . ILE A 1 78 ? 0.794 -0.487 10.350 1.00 95.06 78 ILE A N 1
ATOM 570 C CA . ILE A 1 78 ? 0.064 -1.616 10.949 1.00 95.06 78 ILE A CA 1
ATOM 571 C C . ILE A 1 78 ? -0.610 -1.198 12.257 1.00 95.06 78 ILE A C 1
ATOM 573 O O . ILE A 1 78 ? -1.765 -1.558 12.474 1.00 95.06 78 ILE A O 1
ATOM 577 N N . ALA A 1 79 ? 0.103 -0.481 13.129 1.00 94.88 79 ALA A N 1
ATOM 578 C CA . ALA A 1 79 ? -0.410 -0.055 14.426 1.00 94.88 79 ALA A CA 1
ATOM 579 C C . ALA A 1 79 ? -1.605 0.901 14.284 1.00 94.88 79 ALA A C 1
ATOM 581 O O . ALA A 1 79 ? -2.621 0.684 14.939 1.00 94.88 79 ALA A O 1
ATOM 582 N N . ASP A 1 80 ? -1.503 1.884 13.387 1.00 94.38 80 ASP A N 1
ATOM 583 C CA . ASP A 1 80 ? -2.563 2.846 13.058 1.00 94.38 80 ASP A CA 1
ATOM 584 C C . ASP A 1 80 ? -3.847 2.130 12.609 1.00 94.38 80 ASP A C 1
ATOM 586 O O . ASP A 1 80 ? -4.891 2.212 13.257 1.00 94.38 80 ASP A O 1
ATOM 590 N N . LEU A 1 81 ? -3.739 1.276 11.587 1.00 94.25 81 LEU A N 1
ATOM 591 C CA . LEU A 1 81 ? -4.888 0.535 11.065 1.00 94.25 81 LEU A CA 1
ATOM 592 C C . LEU A 1 81 ? -5.454 -0.502 12.043 1.00 94.25 81 LEU A C 1
ATOM 594 O O . LEU A 1 81 ? -6.647 -0.810 12.004 1.00 94.25 81 LEU A O 1
ATOM 598 N N . ALA A 1 82 ? -4.615 -1.088 12.901 1.00 93.19 82 ALA A N 1
ATOM 599 C CA . ALA A 1 82 ? -5.074 -2.014 13.931 1.00 93.19 82 ALA A CA 1
ATOM 600 C C . ALA A 1 82 ? -5.846 -1.286 15.043 1.00 93.19 82 ALA A C 1
ATOM 602 O O . ALA A 1 82 ? -6.855 -1.814 15.518 1.00 93.19 82 ALA A O 1
ATOM 603 N N . ALA A 1 83 ? -5.404 -0.086 15.428 1.00 90.50 83 ALA A N 1
ATOM 604 C CA . ALA A 1 83 ? -6.114 0.760 16.378 1.00 90.50 83 ALA A CA 1
ATOM 605 C C . ALA A 1 83 ? -7.482 1.180 15.816 1.00 90.50 83 ALA A C 1
ATOM 607 O O . ALA A 1 83 ? -8.494 0.967 16.490 1.00 90.50 83 ALA A O 1
ATOM 608 N N . ASP A 1 84 ? -7.533 1.637 14.561 1.00 86.50 84 ASP A N 1
ATOM 609 C CA . ASP A 1 84 ? -8.774 1.993 13.858 1.00 86.50 84 ASP A CA 1
ATOM 610 C C . ASP A 1 84 ? -9.770 0.826 13.799 1.00 86.50 84 ASP A C 1
ATOM 612 O O . ASP A 1 84 ? -10.958 0.985 14.092 1.00 86.50 84 ASP A O 1
ATOM 616 N N . ALA A 1 85 ? -9.292 -0.379 13.470 1.00 84.25 85 ALA A N 1
ATOM 617 C CA . ALA A 1 85 ? -10.129 -1.576 13.445 1.00 84.25 85 ALA A CA 1
ATOM 618 C C . ALA A 1 85 ? -10.697 -1.919 14.836 1.00 84.25 85 ALA A C 1
ATOM 620 O O . ALA A 1 85 ? -11.852 -2.335 14.947 1.00 84.25 85 ALA A O 1
ATOM 621 N N . SER A 1 86 ? -9.909 -1.726 15.901 1.00 75.06 86 SER A N 1
ATOM 622 C CA . SER A 1 86 ? -10.357 -1.960 17.280 1.00 75.06 86 SER A CA 1
ATOM 623 C C . SER A 1 86 ? -11.372 -0.914 17.762 1.00 75.06 86 SER A C 1
ATOM 625 O O . SER A 1 86 ? -12.338 -1.266 18.439 1.00 75.06 86 SER A O 1
ATOM 627 N N . ALA A 1 87 ? -11.215 0.349 17.351 1.00 71.75 87 ALA A N 1
ATOM 628 C CA . ALA A 1 87 ? -12.153 1.427 17.651 1.00 71.75 87 ALA A CA 1
ATOM 629 C C . ALA A 1 87 ? -13.491 1.237 16.916 1.00 71.75 87 ALA A C 1
ATOM 631 O O . ALA A 1 87 ? -14.553 1.425 17.507 1.00 71.75 87 ALA A O 1
ATOM 632 N N . GLY A 1 88 ? -13.452 0.782 15.657 1.00 61.44 88 GLY A N 1
ATOM 633 C CA . GLY A 1 88 ? -14.650 0.421 14.893 1.00 61.44 88 GLY A CA 1
ATOM 634 C C . GLY A 1 88 ? -15.413 -0.770 15.487 1.00 61.44 88 GLY A C 1
ATOM 635 O O . GLY A 1 88 ? -16.642 -0.776 15.484 1.00 61.44 88 GLY A O 1
ATOM 636 N N . ALA A 1 89 ? -14.706 -1.749 16.063 1.00 57.41 89 ALA A N 1
ATOM 637 C CA . ALA A 1 89 ? -15.326 -2.879 16.759 1.00 57.41 89 ALA A CA 1
ATOM 638 C C . ALA A 1 89 ? -15.966 -2.479 18.104 1.00 57.41 89 ALA A C 1
ATOM 640 O O . ALA A 1 89 ? -16.983 -3.054 18.489 1.00 57.41 89 ALA A O 1
ATOM 641 N N . ALA A 1 90 ? -15.420 -1.473 18.795 1.00 54.88 90 ALA A N 1
ATOM 642 C CA . ALA A 1 90 ? -15.987 -0.940 20.036 1.00 54.88 90 ALA A CA 1
ATOM 643 C C . ALA A 1 90 ? -17.235 -0.053 19.821 1.00 54.88 90 ALA A C 1
ATOM 645 O O . ALA A 1 90 ? -17.924 0.264 20.788 1.00 54.88 90 ALA A O 1
ATOM 646 N N . ALA A 1 91 ? -17.539 0.331 18.574 1.00 49.97 91 ALA A N 1
ATOM 647 C CA . ALA A 1 91 ? -18.642 1.228 18.217 1.00 49.97 91 ALA A CA 1
ATOM 648 C C . ALA A 1 91 ? -19.836 0.541 17.510 1.00 49.97 91 ALA A C 1
ATOM 650 O O . ALA A 1 91 ? -20.766 1.227 17.083 1.00 49.97 91 ALA A O 1
ATOM 651 N N . ALA A 1 92 ? -19.861 -0.793 17.394 1.00 44.78 92 ALA A N 1
ATOM 652 C CA . ALA A 1 92 ? -21.052 -1.513 16.925 1.00 44.78 92 ALA A CA 1
ATOM 653 C C . ALA A 1 92 ? -22.167 -1.483 18.004 1.00 44.78 92 ALA A C 1
ATOM 655 O O . ALA A 1 92 ? -21.881 -1.680 19.186 1.00 44.78 92 ALA A O 1
ATOM 656 N N . PRO A 1 93 ? -23.433 -1.201 17.637 1.00 49.06 93 PRO A N 1
ATOM 657 C CA . PRO A 1 93 ? -24.411 -0.581 18.525 1.00 49.06 93 PRO A CA 1
ATOM 658 C C . PRO A 1 93 ? -24.998 -1.558 19.546 1.00 49.06 93 PRO A C 1
ATOM 660 O O . PRO A 1 93 ? -25.572 -2.589 19.198 1.00 49.06 93 PRO A O 1
ATOM 663 N N . ALA A 1 94 ? -24.963 -1.163 20.815 1.00 53.38 94 ALA A N 1
ATOM 664 C CA . ALA A 1 94 ? -25.885 -1.673 21.815 1.00 53.38 94 ALA A CA 1
ATOM 665 C C . ALA A 1 94 ? -27.258 -1.005 21.627 1.00 53.38 94 ALA A C 1
ATOM 667 O O . ALA A 1 94 ? -27.459 0.121 22.073 1.00 53.38 94 ALA A O 1
ATOM 668 N N . ALA A 1 95 ? -28.204 -1.695 20.986 1.00 46.25 95 ALA A N 1
ATOM 669 C CA . ALA A 1 95 ? -29.644 -1.508 21.203 1.00 46.25 95 ALA A CA 1
ATOM 670 C C . ALA A 1 95 ? -30.447 -2.688 20.609 1.00 46.25 95 ALA A C 1
ATOM 672 O O . ALA A 1 95 ? -30.045 -3.212 19.572 1.00 46.25 95 ALA A O 1
ATOM 673 N N . PRO A 1 96 ? -31.672 -2.992 21.088 1.00 64.56 96 PRO A N 1
ATOM 674 C CA . PRO A 1 96 ? -32.145 -3.050 22.480 1.00 64.56 96 PRO A CA 1
ATOM 675 C C . PRO A 1 96 ? -33.004 -4.321 22.755 1.00 64.56 96 PRO A C 1
ATOM 677 O O . PRO A 1 96 ? -33.771 -4.746 21.901 1.00 64.56 96 PRO A O 1
ATOM 680 N N . ALA A 1 97 ? -32.936 -4.908 23.957 1.00 44.66 97 ALA A N 1
ATOM 681 C CA . ALA A 1 97 ? -33.916 -5.857 24.538 1.00 44.66 97 ALA A CA 1
ATOM 682 C C . ALA A 1 97 ? -33.408 -6.282 25.931 1.00 44.66 97 ALA A C 1
ATOM 684 O O . ALA A 1 97 ? -32.207 -6.436 26.100 1.00 44.66 97 ALA A O 1
ATOM 685 N N . ALA A 1 98 ? -34.170 -6.574 26.979 1.00 41.97 98 ALA A N 1
ATOM 686 C CA . ALA A 1 98 ? -35.543 -6.342 27.402 1.00 41.97 98 ALA A CA 1
ATOM 687 C C . ALA A 1 98 ? -35.586 -6.849 28.868 1.00 41.97 98 ALA A C 1
ATOM 689 O O . ALA A 1 98 ? -35.004 -7.886 29.165 1.00 41.97 98 ALA A O 1
ATOM 690 N N . ALA A 1 99 ? -36.266 -6.114 29.751 1.00 44.59 99 ALA A N 1
ATOM 691 C CA . ALA A 1 99 ? -36.903 -6.536 31.011 1.00 44.59 99 ALA A CA 1
ATOM 692 C C . ALA A 1 99 ? -36.196 -7.502 32.007 1.00 44.59 99 ALA A C 1
ATOM 694 O O . ALA A 1 99 ? -36.140 -8.709 31.792 1.00 44.59 99 ALA A O 1
ATOM 695 N N . ALA A 1 100 ? -35.920 -7.001 33.225 1.00 40.00 100 ALA A N 1
ATOM 696 C CA . ALA A 1 100 ? -36.095 -7.764 34.473 1.00 40.00 100 ALA A CA 1
ATOM 697 C C . ALA A 1 100 ? -36.277 -6.860 35.724 1.00 40.00 100 ALA A C 1
ATOM 699 O O . ALA A 1 100 ? -35.311 -6.413 36.326 1.00 40.00 100 ALA A O 1
ATOM 700 N N . LYS A 1 101 ? -37.552 -6.682 36.112 1.00 42.09 101 LYS A N 1
ATOM 701 C CA . LYS A 1 101 ? -38.122 -6.668 37.484 1.00 42.09 101 LYS A CA 1
ATOM 702 C C . LYS A 1 101 ? -37.706 -5.571 38.494 1.00 42.09 101 LYS A C 1
ATOM 704 O O . LYS A 1 101 ? -36.784 -5.748 39.278 1.00 42.09 101 LYS A O 1
ATOM 709 N N . SER A 1 102 ? -38.557 -4.546 38.614 1.00 40.56 102 SER A N 1
ATOM 710 C CA . SER A 1 102 ? -39.083 -4.054 39.909 1.00 40.56 102 SER A CA 1
ATOM 711 C C . SER A 1 102 ? -40.412 -4.788 40.159 1.00 40.56 102 SER A C 1
ATOM 713 O O . SER A 1 102 ? -41.128 -5.024 39.192 1.00 40.56 102 SER A O 1
ATOM 715 N N . GLY A 1 103 ? -40.866 -5.214 41.329 1.00 43.84 103 GLY A N 1
ATOM 716 C CA . GLY A 1 103 ? -40.664 -4.816 42.717 1.00 43.84 103 GLY A CA 1
ATOM 717 C C . GLY A 1 103 ? -42.017 -5.097 43.399 1.00 43.84 103 GLY A C 1
ATOM 718 O O . GLY A 1 103 ? -43.053 -4.789 42.807 1.00 43.84 103 GLY A O 1
ATOM 719 N N . GLY A 1 104 ? -42.006 -5.739 44.567 1.00 40.25 104 GLY A N 1
ATOM 720 C CA . GLY A 1 104 ? -43.191 -6.155 45.324 1.00 40.25 104 GLY A CA 1
ATOM 721 C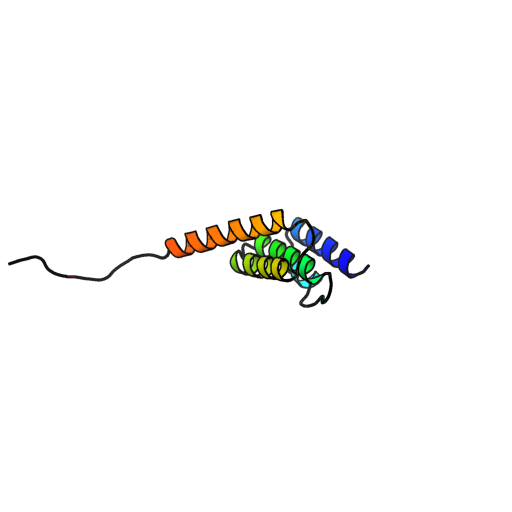 C . GLY A 1 104 ? -42.847 -7.271 46.289 1.00 40.25 104 GLY A C 1
ATOM 722 O O . GLY A 1 104 ? -42.888 -8.434 45.839 1.00 40.25 104 GLY A O 1
#

Radius of gyration: 19.56 Å; Cα contacts (8 Å, |Δi|>4): 97; chains: 1; bounding box: 58×24×59 Å

Nearest PDB structures (foldseek):
  8ye5-assembly1_B  TM=8.082E-01  e=3.402E-01  Dehalobacter sp.
  8ye5-assembly1_A  TM=6.824E-01  e=7.584E-01  Dehalobacter sp.
  3sz7-assembly1_A  TM=6.916E-01  e=1.440E+00  Aspergillus fumigatus Af293
  5lyp-assembly1_A  TM=6.600E-01  e=8.902E-01  Saccharomyces cerevisiae
  4wnd-assembly1_A  TM=7.809E-01  e=8.861E+00  Homo sapiens